Protein AF-A0A923VUP8-F1 (afdb_monomer_lite)

Sequence (63 aa):
MNKYLKESVLWAFIALPYVYIATIWSRLPEKIPTHFNLDGVANNWSSKTTFLFILGILGIGIY

Foldseek 3Di:
DDPVVVVVVLVCVLCVVVVVCVVCVVVDDQWDQDDADPVRHRPDIDGSVVVVVVSVCVCPPVD

Structure (mmCIF, N/CA/C/O backbone):
data_AF-A0A923VUP8-F1
#
_entry.id   AF-A0A923VUP8-F1
#
loop_
_atom_site.group_PDB
_atom_site.id
_atom_site.type_symbol
_atom_site.label_atom_id
_atom_site.label_alt_id
_atom_site.label_comp_id
_atom_site.label_asym_id
_atom_site.label_entity_id
_atom_site.label_seq_id
_atom_site.pdbx_PDB_ins_code
_atom_site.Cartn_x
_atom_site.Cartn_y
_atom_site.Cartn_z
_atom_site.occupancy
_atom_site.B_iso_or_equiv
_atom_site.auth_seq_id
_atom_site.auth_comp_id
_atom_site.auth_asym_id
_atom_site.auth_atom_id
_atom_site.pdbx_PDB_model_num
ATOM 1 N N . MET A 1 1 ? -28.393 3.644 12.894 1.00 72.31 1 MET A N 1
ATOM 2 C CA . MET A 1 1 ? -27.392 2.565 12.730 1.00 72.31 1 MET A CA 1
ATOM 3 C C . MET A 1 1 ? -26.592 2.451 14.021 1.00 72.31 1 MET A C 1
ATOM 5 O O . MET A 1 1 ? -26.254 3.489 14.576 1.00 72.31 1 MET A O 1
ATOM 9 N N . ASN A 1 2 ? -26.353 1.239 14.535 1.00 92.75 2 ASN A N 1
ATOM 10 C CA . ASN A 1 2 ? -25.560 1.031 15.756 1.00 92.75 2 ASN A CA 1
ATOM 11 C C . ASN A 1 2 ? -24.153 1.637 15.566 1.00 92.75 2 ASN A C 1
ATOM 13 O O . ASN A 1 2 ? -23.528 1.382 14.537 1.00 92.75 2 ASN A O 1
ATOM 17 N N . LYS A 1 3 ? -23.668 2.433 16.532 1.00 90.44 3 LYS A N 1
ATOM 18 C CA . LYS A 1 3 ? -22.327 3.043 16.499 1.00 90.44 3 LYS A CA 1
ATOM 19 C C . LYS A 1 3 ? -21.256 1.994 16.201 1.00 90.44 3 LYS A C 1
ATOM 21 O O . LYS A 1 3 ? -20.477 2.177 15.278 1.00 90.44 3 LYS A O 1
ATOM 26 N N . TYR A 1 4 ? -21.287 0.867 16.908 1.00 94.12 4 TYR A N 1
ATOM 27 C CA . TYR A 1 4 ? -20.320 -0.214 16.718 1.00 94.12 4 TYR A CA 1
ATOM 28 C C . TYR A 1 4 ? -20.387 -0.808 15.312 1.00 94.12 4 TYR A C 1
ATOM 30 O O . TYR A 1 4 ? -19.353 -1.046 14.708 1.00 94.12 4 TYR A O 1
ATOM 38 N N . LEU A 1 5 ? -21.592 -0.958 14.750 1.00 94.81 5 LEU A N 1
ATOM 39 C CA . LEU A 1 5 ? -21.757 -1.439 13.378 1.00 94.81 5 LEU A CA 1
ATOM 40 C C . LEU A 1 5 ? -21.142 -0.467 12.361 1.00 94.81 5 LEU A C 1
ATOM 42 O O . LEU A 1 5 ? -20.465 -0.906 11.438 1.00 94.81 5 LEU A O 1
ATOM 46 N N . LYS A 1 6 ? -21.348 0.845 12.537 1.00 91.81 6 LYS A N 1
ATOM 47 C CA . LYS A 1 6 ? -20.749 1.867 11.666 1.00 91.81 6 LYS A CA 1
ATOM 48 C C . LYS A 1 6 ? -19.220 1.810 11.717 1.00 91.81 6 LYS A C 1
ATOM 50 O O . LYS A 1 6 ? -18.592 1.773 10.664 1.00 91.81 6 LYS A O 1
ATOM 55 N N . GLU A 1 7 ? -18.643 1.762 12.917 1.00 93.56 7 GLU A N 1
ATOM 56 C CA . GLU A 1 7 ? -17.188 1.675 13.095 1.00 93.56 7 GLU A CA 1
ATOM 57 C C . GLU A 1 7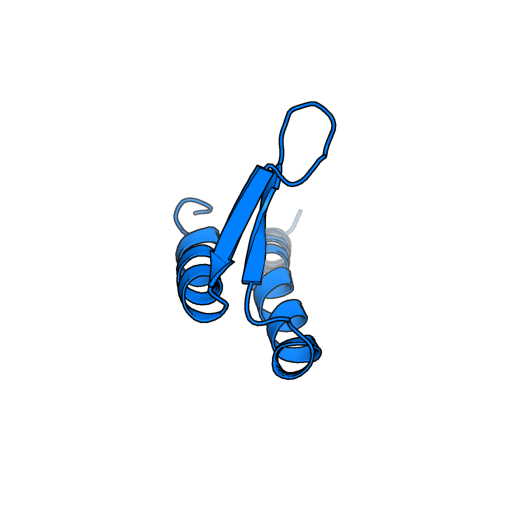 ? -16.623 0.385 12.487 1.00 93.56 7 GLU A C 1
ATOM 59 O O . GLU A 1 7 ? -15.642 0.429 11.752 1.00 93.56 7 GLU A O 1
ATOM 64 N N . SER A 1 8 ? -17.266 -0.765 12.715 1.00 94.12 8 SER A N 1
ATOM 65 C CA . SER A 1 8 ? -16.830 -2.039 12.131 1.00 94.12 8 SER A CA 1
ATOM 66 C C . SER A 1 8 ? -16.827 -2.014 10.602 1.00 94.12 8 SER A C 1
ATOM 68 O O . SER A 1 8 ? -15.909 -2.554 9.990 1.00 94.12 8 SER A O 1
ATOM 70 N N . VAL A 1 9 ? -17.818 -1.367 9.978 1.00 93.69 9 VAL A N 1
ATOM 71 C CA . VAL A 1 9 ? -17.856 -1.200 8.518 1.00 93.69 9 VAL A CA 1
ATOM 72 C C . VAL A 1 9 ? -16.689 -0.332 8.040 1.00 93.69 9 VAL A C 1
ATOM 74 O O . VAL A 1 9 ? -16.014 -0.717 7.089 1.00 93.69 9 VAL A O 1
ATOM 77 N N . LEU A 1 10 ? -16.398 0.788 8.710 1.00 91.31 10 LEU A N 1
ATOM 78 C CA . LEU A 1 10 ? -15.262 1.652 8.357 1.00 91.31 10 LEU A CA 1
ATOM 79 C C . LEU A 1 10 ? -13.924 0.910 8.472 1.00 91.31 10 LEU A C 1
ATOM 81 O O . LEU A 1 10 ? -13.125 0.938 7.537 1.00 91.31 10 LEU A O 1
ATOM 85 N N . TRP A 1 11 ? -13.711 0.172 9.563 1.00 91.88 11 TRP A N 1
ATOM 86 C CA . TRP A 1 11 ? -12.511 -0.648 9.741 1.00 91.88 11 TRP A CA 1
ATOM 87 C C . TRP A 1 11 ? -12.380 -1.744 8.683 1.00 91.88 11 TRP A C 1
ATOM 89 O O . TRP A 1 11 ? -11.280 -1.974 8.182 1.00 91.88 11 TRP A O 1
ATOM 99 N N . ALA A 1 12 ? -13.483 -2.391 8.296 1.00 93.50 12 ALA A N 1
ATOM 100 C CA . ALA A 1 12 ? -13.472 -3.375 7.218 1.00 93.50 12 ALA A CA 1
ATOM 101 C C . ALA A 1 12 ? -13.069 -2.742 5.876 1.00 93.50 12 ALA A C 1
ATOM 103 O O . ALA A 1 12 ? -12.246 -3.314 5.162 1.00 93.50 12 ALA A O 1
ATOM 104 N N . PHE A 1 13 ? -13.584 -1.549 5.557 1.00 91.38 13 PHE A N 1
ATOM 105 C CA . PHE A 1 13 ? -13.196 -0.806 4.354 1.00 91.38 13 PHE A CA 1
ATOM 106 C C . PHE A 1 13 ? -11.717 -0.415 4.351 1.00 91.38 13 PHE A C 1
ATOM 108 O O . PHE A 1 13 ? -11.064 -0.560 3.320 1.00 91.38 13 PHE A O 1
ATOM 115 N N . ILE A 1 14 ? -11.178 0.028 5.493 1.00 90.38 14 ILE A N 1
ATOM 116 C CA . ILE A 1 14 ? -9.748 0.332 5.630 1.00 90.38 14 ILE A CA 1
ATOM 117 C C . ILE A 1 14 ? -8.921 -0.942 5.432 1.00 90.38 14 ILE A C 1
ATOM 119 O O . ILE A 1 14 ? -7.961 -0.920 4.676 1.00 90.38 14 ILE A O 1
ATOM 123 N N . ALA A 1 15 ? -9.293 -2.063 6.058 1.00 92.12 15 ALA A N 1
ATOM 124 C CA . ALA A 1 15 ? -8.520 -3.307 6.016 1.00 92.12 15 ALA A CA 1
ATOM 125 C C . ALA A 1 15 ? -8.546 -4.019 4.648 1.00 92.12 15 ALA A C 1
ATOM 127 O O . ALA A 1 15 ? -7.567 -4.668 4.268 1.00 92.12 15 ALA A O 1
ATOM 128 N N . LEU A 1 16 ? -9.649 -3.906 3.903 1.00 93.81 16 LEU A N 1
ATOM 129 C CA . LEU A 1 16 ? -9.889 -4.621 2.645 1.00 93.81 16 LEU A CA 1
ATOM 130 C C . LEU A 1 16 ? -8.745 -4.519 1.614 1.00 93.81 16 LEU A C 1
ATOM 132 O O . LEU A 1 16 ? -8.299 -5.574 1.149 1.00 93.81 16 LEU A O 1
ATOM 136 N N . PRO A 1 17 ? -8.220 -3.328 1.253 1.00 91.62 17 PRO A N 1
ATOM 137 C CA . PRO A 1 17 ? -7.114 -3.226 0.300 1.00 91.62 17 PRO A CA 1
ATOM 138 C C . PRO A 1 17 ? -5.840 -3.930 0.787 1.00 91.62 17 PRO A C 1
ATOM 140 O O . PRO A 1 17 ? -5.159 -4.570 -0.013 1.00 91.62 17 PRO A O 1
ATOM 143 N N . TYR A 1 18 ? -5.536 -3.887 2.087 1.00 92.69 18 TYR A N 1
ATOM 144 C CA . TYR A 1 18 ? -4.361 -4.565 2.647 1.00 92.69 18 TYR A CA 1
ATOM 145 C C . TYR A 1 18 ? -4.487 -6.087 2.545 1.00 92.69 18 TYR A C 1
ATOM 147 O O . TYR A 1 18 ? -3.551 -6.756 2.102 1.00 92.69 18 TYR A O 1
ATOM 155 N N . VAL A 1 19 ? -5.659 -6.630 2.899 1.00 95.50 19 VAL A N 1
ATOM 156 C CA . VAL A 1 19 ? -5.939 -8.070 2.788 1.00 95.50 19 VAL A CA 1
ATOM 157 C C . VAL A 1 19 ? -5.826 -8.516 1.334 1.00 95.50 19 VAL A C 1
ATOM 159 O O . VAL A 1 19 ? -5.134 -9.490 1.045 1.00 95.50 19 VAL A O 1
ATOM 162 N N . TYR A 1 20 ? -6.443 -7.781 0.406 1.00 94.44 20 TYR A N 1
ATOM 163 C CA . TYR A 1 20 ? -6.381 -8.104 -1.016 1.00 94.44 20 TYR A CA 1
ATOM 164 C C . TYR A 1 20 ? -4.937 -8.162 -1.528 1.00 94.44 20 TYR A C 1
ATOM 166 O O . TYR A 1 20 ? -4.534 -9.175 -2.105 1.00 94.44 20 TYR A O 1
ATOM 174 N N . ILE A 1 21 ? -4.128 -7.135 -1.255 1.00 93.12 21 ILE A N 1
ATOM 175 C CA . ILE A 1 21 ? -2.728 -7.093 -1.693 1.00 93.12 21 ILE A CA 1
ATOM 176 C C . ILE A 1 21 ? -1.911 -8.238 -1.093 1.00 93.12 21 ILE A C 1
ATOM 178 O O . ILE A 1 21 ? -1.125 -8.852 -1.818 1.00 93.12 21 ILE A O 1
ATOM 182 N N . ALA A 1 22 ? -2.142 -8.599 0.172 1.00 94.38 22 ALA A N 1
ATOM 183 C CA . ALA A 1 22 ? -1.493 -9.756 0.783 1.00 94.38 22 ALA A CA 1
ATOM 184 C C . ALA A 1 22 ? -1.781 -11.062 0.010 1.00 94.38 22 ALA A C 1
ATOM 186 O O . ALA A 1 22 ? -0.869 -11.863 -0.194 1.00 94.38 22 ALA A O 1
ATOM 187 N N . THR A 1 23 ? -3.004 -11.255 -0.507 1.00 97.31 23 THR A N 1
ATOM 188 C CA . THR A 1 23 ? -3.372 -12.466 -1.277 1.00 97.31 23 THR A CA 1
ATOM 189 C C . THR A 1 23 ? -2.752 -12.559 -2.677 1.00 97.31 23 THR A C 1
ATOM 191 O O . THR A 1 23 ? -2.682 -13.647 -3.265 1.00 97.31 23 THR A O 1
ATOM 194 N N . ILE A 1 24 ? -2.302 -11.437 -3.243 1.00 96.25 24 ILE A N 1
ATOM 195 C CA . ILE A 1 24 ? -1.724 -11.387 -4.594 1.00 96.25 24 ILE A CA 1
ATOM 196 C C . ILE A 1 24 ? -0.255 -10.963 -4.611 1.00 96.25 24 ILE A C 1
ATOM 198 O O . ILE A 1 24 ? 0.331 -10.898 -5.687 1.00 96.25 24 ILE A O 1
ATOM 202 N N . TRP A 1 25 ? 0.363 -10.720 -3.452 1.00 94.88 25 TRP A N 1
ATOM 203 C CA . TRP A 1 25 ? 1.694 -10.121 -3.347 1.00 94.88 25 TRP A CA 1
ATOM 204 C C . TRP A 1 25 ? 2.758 -10.831 -4.190 1.00 94.88 25 TRP A C 1
ATOM 206 O O . TRP A 1 25 ? 3.516 -10.180 -4.905 1.00 94.88 25 TRP A O 1
ATOM 216 N N . SER A 1 26 ? 2.798 -12.165 -4.171 1.00 95.69 26 SER A N 1
ATOM 217 C CA . SER A 1 26 ? 3.758 -12.957 -4.957 1.00 95.69 26 SER A CA 1
ATOM 218 C C . SER A 1 26 ? 3.548 -12.857 -6.471 1.00 95.69 26 SER A C 1
ATOM 220 O O . SER A 1 26 ? 4.486 -13.079 -7.228 1.00 95.69 26 SER A O 1
ATOM 222 N N . ARG A 1 27 ? 2.338 -12.498 -6.911 1.00 96.12 27 ARG A N 1
ATOM 223 C CA . ARG A 1 27 ? 1.945 -12.359 -8.321 1.00 96.12 27 ARG A CA 1
ATOM 224 C C . ARG A 1 27 ? 2.066 -10.927 -8.838 1.00 96.12 27 ARG A C 1
ATOM 226 O O . ARG A 1 27 ? 1.925 -10.708 -10.037 1.00 96.12 27 ARG A O 1
ATOM 233 N N . LEU A 1 28 ? 2.306 -9.954 -7.956 1.00 94.69 28 LEU A N 1
ATOM 234 C CA . LEU A 1 28 ? 2.471 -8.565 -8.365 1.00 94.69 28 LEU A CA 1
ATOM 235 C C . LEU A 1 28 ? 3.782 -8.374 -9.139 1.00 94.69 28 LEU A C 1
ATOM 237 O O . LEU A 1 28 ? 4.827 -8.836 -8.661 1.00 94.69 28 LEU A O 1
ATOM 241 N N . PRO A 1 29 ? 3.743 -7.646 -10.271 1.00 95.44 29 PRO A N 1
ATOM 242 C CA . PRO A 1 29 ? 4.938 -7.277 -11.016 1.00 95.44 29 PRO A CA 1
ATOM 243 C C . PRO A 1 29 ? 5.821 -6.317 -10.208 1.00 95.44 29 PRO A C 1
ATOM 245 O O . PRO A 1 29 ? 5.360 -5.636 -9.292 1.00 95.44 29 PRO A O 1
ATOM 248 N N . GLU A 1 30 ? 7.091 -6.207 -10.599 1.00 95.81 30 GLU A N 1
ATOM 249 C CA . GLU A 1 30 ? 8.046 -5.283 -9.967 1.00 95.81 30 GLU A CA 1
ATOM 250 C C . GLU A 1 30 ? 7.673 -3.802 -10.145 1.00 95.81 30 GLU A C 1
ATOM 252 O O . GLU A 1 30 ? 8.033 -2.964 -9.316 1.00 95.81 30 GLU A O 1
ATOM 257 N N . LYS A 1 31 ? 6.924 -3.475 -11.207 1.00 96.12 31 LYS A N 1
ATOM 258 C CA . LYS A 1 31 ? 6.384 -2.136 -11.471 1.00 96.12 31 LYS A CA 1
ATOM 259 C C . LYS A 1 31 ? 4.861 -2.170 -11.500 1.00 96.12 31 LYS A C 1
ATOM 261 O O . LYS A 1 31 ? 4.275 -2.903 -12.293 1.00 96.12 31 LYS A O 1
ATOM 266 N N . ILE A 1 32 ? 4.238 -1.340 -10.672 1.00 95.50 32 ILE A N 1
ATOM 267 C CA . ILE A 1 32 ? 2.787 -1.272 -10.473 1.00 95.50 32 ILE A CA 1
ATOM 268 C C . ILE A 1 32 ? 2.305 0.112 -10.928 1.00 95.50 32 ILE A C 1
ATOM 270 O O . ILE A 1 32 ? 2.921 1.106 -10.539 1.00 95.50 32 ILE A O 1
ATOM 274 N N . PRO A 1 33 ? 1.250 0.214 -11.756 1.00 95.44 33 PRO A N 1
ATOM 275 C CA . PRO A 1 33 ? 0.676 1.504 -12.121 1.00 95.44 33 PRO A CA 1
ATOM 276 C C . PRO A 1 33 ? 0.059 2.162 -10.883 1.00 95.44 33 PRO A C 1
ATOM 278 O O . PRO A 1 33 ? -0.760 1.557 -10.193 1.00 95.44 33 PRO A O 1
ATOM 281 N N . THR A 1 34 ? 0.469 3.391 -10.589 1.00 94.12 34 THR A N 1
ATOM 282 C CA . THR A 1 34 ? 0.037 4.132 -9.389 1.00 94.12 34 THR A CA 1
ATOM 283 C C . THR A 1 34 ? -0.598 5.477 -9.711 1.00 94.12 34 THR A C 1
ATOM 285 O O . THR A 1 34 ? -1.180 6.099 -8.827 1.00 94.12 34 THR A O 1
ATOM 288 N N . HIS A 1 35 ? -0.540 5.911 -10.971 1.00 95.00 35 HIS A N 1
ATOM 289 C CA . HIS A 1 35 ? -1.246 7.086 -11.460 1.00 95.00 35 HIS A CA 1
AT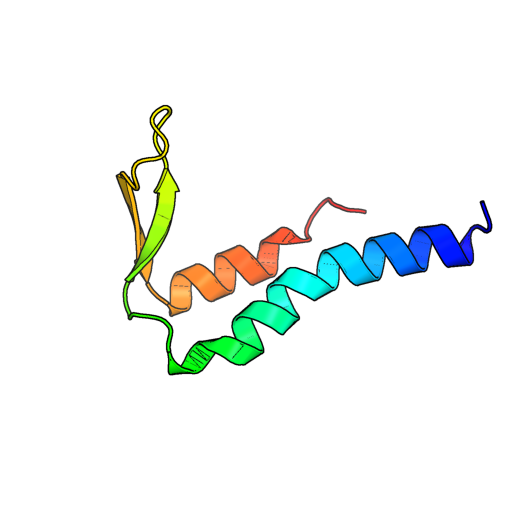OM 290 C C . HIS A 1 35 ? -1.852 6.791 -12.832 1.00 95.00 35 HIS A C 1
ATOM 292 O O . HIS A 1 35 ? -1.228 6.143 -13.679 1.00 95.00 35 HIS A O 1
ATOM 298 N N . PHE A 1 36 ? -3.061 7.299 -13.043 1.00 96.88 36 PHE A N 1
ATOM 299 C CA . PHE A 1 36 ? -3.822 7.152 -14.275 1.00 96.88 36 PHE A CA 1
ATOM 300 C C . PHE A 1 36 ? -4.213 8.543 -14.774 1.00 96.88 36 PHE A C 1
ATOM 302 O O . PHE A 1 36 ? -4.513 9.433 -13.976 1.00 96.88 36 PHE A O 1
ATOM 309 N N . ASN A 1 37 ? -4.158 8.753 -16.087 1.00 97.38 37 ASN A N 1
ATOM 310 C CA . ASN A 1 37 ? -4.638 9.987 -16.699 1.00 97.38 37 ASN A CA 1
ATOM 311 C C . ASN A 1 37 ? -6.183 10.033 -16.710 1.00 97.38 37 ASN A C 1
ATOM 313 O O . ASN A 1 37 ? -6.852 9.108 -16.247 1.00 97.38 37 ASN A O 1
ATOM 317 N N . LEU A 1 38 ? -6.753 11.110 -17.256 1.00 97.75 38 LEU A N 1
ATOM 318 C CA . LEU A 1 38 ? -8.211 11.280 -17.337 1.00 97.75 38 LEU A CA 1
ATOM 319 C C . LEU A 1 38 ? -8.900 10.237 -18.234 1.00 9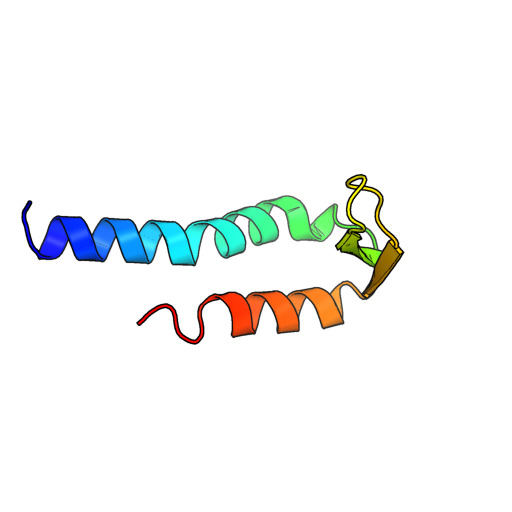7.75 38 LEU A C 1
ATOM 321 O O . LEU A 1 38 ? -10.083 9.972 -18.049 1.00 97.75 38 LEU A O 1
ATOM 325 N N . ASP A 1 39 ? -8.155 9.607 -19.143 1.00 97.81 39 ASP A N 1
ATOM 326 C CA . ASP A 1 39 ? -8.641 8.530 -20.012 1.00 97.81 39 ASP A CA 1
ATOM 327 C C . ASP A 1 39 ? -8.555 7.143 -19.344 1.00 97.81 39 ASP A C 1
ATOM 329 O O . ASP A 1 39 ? -8.853 6.126 -19.968 1.00 97.81 39 ASP A O 1
ATOM 333 N N . GLY A 1 40 ? -8.108 7.069 -18.084 1.00 96.44 40 GLY A N 1
ATOM 334 C CA . GLY A 1 40 ? -7.923 5.811 -17.359 1.00 96.44 40 GLY A CA 1
ATOM 335 C C . GLY A 1 40 ? -6.696 5.007 -17.803 1.00 96.44 40 GLY A C 1
ATOM 336 O O . GLY A 1 40 ? -6.563 3.835 -17.450 1.00 96.44 40 GLY A O 1
ATOM 337 N N . VAL A 1 41 ? -5.779 5.615 -18.556 1.00 98.00 41 VAL A N 1
ATOM 338 C CA . VAL A 1 41 ? -4.517 5.000 -18.979 1.00 98.00 41 VAL A CA 1
ATOM 339 C C . VAL A 1 41 ? -3.451 5.263 -17.924 1.00 98.00 41 VAL A C 1
ATOM 341 O O . VAL A 1 41 ? -3.238 6.401 -17.499 1.00 98.00 41 VAL A O 1
ATOM 344 N N . ALA A 1 42 ? -2.752 4.206 -17.508 1.00 97.19 42 ALA A N 1
ATOM 345 C CA . ALA A 1 42 ? -1.610 4.342 -16.614 1.00 97.19 42 ALA A CA 1
ATOM 346 C C . ALA A 1 42 ? -0.540 5.228 -17.269 1.00 97.19 42 ALA A C 1
ATOM 348 O O . ALA A 1 42 ? -0.096 4.949 -18.382 1.00 97.19 42 ALA A O 1
ATOM 349 N N . ASN A 1 43 ? -0.128 6.290 -16.579 1.00 96.94 43 ASN A N 1
ATOM 350 C CA . ASN A 1 43 ? 0.917 7.209 -17.043 1.00 96.94 43 ASN A CA 1
ATOM 351 C C . ASN A 1 43 ? 2.025 7.427 -16.000 1.00 96.94 43 ASN A C 1
ATOM 353 O O . ASN A 1 43 ? 2.983 8.147 -16.275 1.00 96.94 43 ASN A O 1
ATOM 357 N N . ASN A 1 44 ? 1.919 6.796 -14.825 1.00 96.19 44 ASN A N 1
ATOM 358 C CA . ASN A 1 44 ? 3.019 6.679 -13.878 1.00 96.19 44 ASN A CA 1
ATOM 359 C C . ASN A 1 44 ? 2.994 5.325 -13.156 1.00 96.19 44 ASN A C 1
ATOM 361 O O . ASN A 1 44 ? 1.933 4.743 -12.908 1.00 96.19 44 ASN A O 1
ATOM 365 N N . TRP A 1 45 ? 4.182 4.847 -12.791 1.00 96.69 45 TRP A N 1
ATOM 366 C CA . TRP A 1 45 ? 4.392 3.545 -12.168 1.00 96.69 45 TRP A CA 1
ATOM 367 C C . TRP A 1 45 ? 5.326 3.674 -10.975 1.00 96.69 45 TRP A C 1
ATOM 369 O O . TRP A 1 45 ? 6.238 4.498 -10.949 1.00 96.69 45 TRP A O 1
ATOM 379 N N . SER A 1 46 ? 5.138 2.804 -9.996 1.00 95.88 46 SER A N 1
ATOM 380 C CA . SER A 1 46 ? 5.983 2.719 -8.812 1.00 95.88 46 SER A CA 1
ATOM 381 C C . SER A 1 46 ? 6.570 1.324 -8.669 1.00 95.88 46 SER A C 1
ATOM 383 O O . SER A 1 46 ? 6.008 0.346 -9.164 1.00 95.88 46 SER A O 1
ATOM 385 N N . SER A 1 47 ? 7.713 1.228 -7.988 1.00 96.94 47 SER A N 1
ATOM 386 C CA . SER A 1 47 ? 8.246 -0.075 -7.591 1.00 96.94 47 SER A CA 1
ATOM 387 C C . SER A 1 47 ? 7.283 -0.772 -6.626 1.00 96.94 47 SER A C 1
ATOM 389 O O . SER A 1 47 ? 6.541 -0.110 -5.894 1.00 96.94 47 SER A O 1
ATOM 391 N N . LYS A 1 48 ? 7.334 -2.102 -6.572 1.00 94.38 48 LYS A N 1
ATOM 392 C CA . LYS A 1 48 ? 6.581 -2.913 -5.607 1.00 94.38 48 LYS A CA 1
ATOM 393 C C . LYS A 1 48 ? 6.804 -2.473 -4.151 1.00 94.38 48 LYS A C 1
ATOM 395 O O . LYS A 1 48 ? 5.855 -2.413 -3.373 1.00 94.38 48 LYS A O 1
ATOM 400 N N . THR A 1 49 ? 8.027 -2.069 -3.803 1.00 93.62 49 THR A N 1
ATOM 401 C CA . THR A 1 49 ? 8.362 -1.523 -2.477 1.00 93.62 49 THR A CA 1
ATOM 402 C C . THR A 1 49 ? 7.749 -0.140 -2.250 1.00 93.62 49 THR A C 1
ATOM 404 O O . THR A 1 49 ? 7.153 0.106 -1.207 1.00 93.62 49 THR A O 1
ATOM 407 N N . THR A 1 50 ? 7.834 0.766 -3.229 1.00 94.50 50 THR A N 1
ATOM 408 C CA . THR A 1 50 ? 7.197 2.095 -3.156 1.00 94.50 50 THR A CA 1
ATOM 409 C C . THR A 1 50 ? 5.680 1.978 -3.008 1.00 94.50 50 THR A C 1
ATOM 411 O O . THR A 1 50 ? 5.077 2.700 -2.219 1.00 94.50 50 THR A O 1
ATOM 414 N N . PHE A 1 51 ? 5.063 1.036 -3.722 1.00 93.19 51 PHE A N 1
ATOM 415 C CA . PHE A 1 51 ? 3.637 0.749 -3.616 1.00 93.19 51 PHE A CA 1
ATOM 416 C C . PHE A 1 51 ? 3.228 0.327 -2.196 1.00 93.19 51 PHE A C 1
ATOM 418 O O . PHE A 1 51 ? 2.186 0.765 -1.713 1.00 93.19 51 PHE A O 1
ATOM 425 N N . LEU A 1 52 ? 4.070 -0.432 -1.484 1.00 91.06 52 LEU A N 1
ATOM 426 C CA . LEU A 1 52 ? 3.826 -0.786 -0.081 1.00 91.06 52 LEU A CA 1
ATOM 427 C C . LEU A 1 52 ? 3.747 0.455 0.824 1.00 91.06 52 LEU A C 1
ATOM 429 O O . LEU A 1 52 ? 2.874 0.526 1.686 1.00 91.06 52 LEU A O 1
ATOM 433 N N . PHE A 1 53 ? 4.609 1.453 0.608 1.00 91.69 53 PHE A N 1
ATOM 434 C CA . PHE A 1 53 ? 4.557 2.712 1.360 1.00 91.69 53 PHE A CA 1
ATOM 435 C C . PHE A 1 53 ? 3.287 3.514 1.059 1.00 91.69 53 PHE A C 1
ATOM 437 O O . PHE A 1 53 ? 2.665 4.026 1.987 1.00 91.69 53 PHE A O 1
ATOM 444 N N . ILE A 1 54 ? 2.870 3.573 -0.211 1.00 90.44 54 ILE A N 1
ATOM 445 C CA . ILE A 1 54 ? 1.615 4.226 -0.622 1.00 90.44 54 ILE A CA 1
ATOM 446 C C . ILE A 1 54 ? 0.415 3.563 0.069 1.00 90.44 54 ILE A C 1
ATOM 448 O O . ILE A 1 54 ? -0.440 4.254 0.618 1.00 90.44 54 ILE A O 1
ATOM 452 N N . LEU A 1 55 ? 0.372 2.227 0.109 1.00 88.62 55 LEU A N 1
ATOM 453 C CA . LEU A 1 55 ? -0.659 1.497 0.851 1.00 88.62 55 LEU A CA 1
ATOM 454 C C . LEU A 1 55 ? -0.596 1.788 2.353 1.00 88.62 55 LEU A C 1
ATOM 456 O O . LEU A 1 55 ? -1.635 1.994 2.974 1.00 88.62 55 LEU A O 1
ATOM 460 N N . GLY A 1 56 ? 0.602 1.838 2.940 1.00 88.19 56 GLY A N 1
ATOM 461 C CA . GLY A 1 56 ? 0.793 2.116 4.366 1.00 88.19 56 GLY A CA 1
ATOM 462 C C . GLY A 1 56 ? 0.198 3.453 4.815 1.00 88.19 56 GLY A C 1
ATOM 463 O O . GLY A 1 56 ? -0.295 3.547 5.935 1.00 88.19 56 GLY A O 1
ATOM 464 N N . ILE A 1 57 ? 0.180 4.456 3.933 1.00 88.25 57 ILE A N 1
ATOM 465 C CA . ILE A 1 57 ? -0.376 5.785 4.228 1.00 88.25 57 ILE A CA 1
ATOM 466 C C . ILE A 1 57 ? -1.824 5.982 3.756 1.00 88.25 57 ILE A C 1
ATOM 468 O O . ILE A 1 57 ? -2.432 6.984 4.108 1.00 88.25 57 ILE A O 1
ATOM 472 N N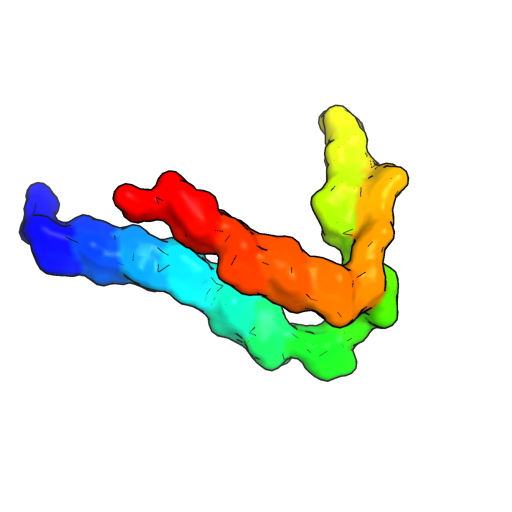 . LEU A 1 58 ? -2.398 5.050 2.987 1.00 83.62 58 LEU A N 1
ATOM 473 C CA . LEU A 1 58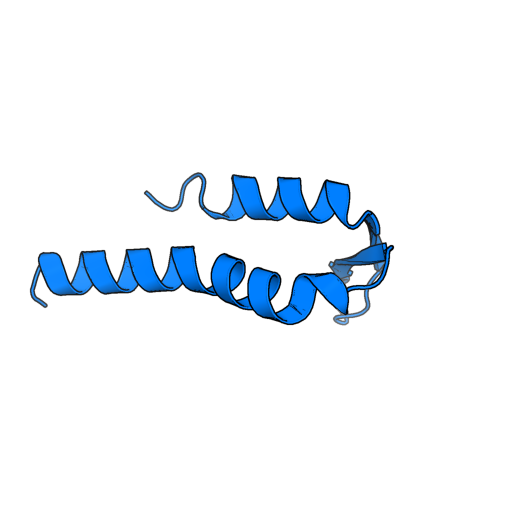 ? -3.730 5.193 2.377 1.00 83.62 58 LEU A CA 1
ATOM 474 C C . LEU A 1 58 ? -4.859 5.405 3.404 1.00 83.62 58 LEU A C 1
ATOM 476 O O . LEU A 1 58 ? -5.826 6.105 3.120 1.00 83.62 58 LEU A O 1
ATOM 480 N N . GLY A 1 59 ? -4.742 4.808 4.591 1.00 76.69 59 GLY A N 1
ATOM 481 C CA . GLY A 1 59 ? -5.710 4.976 5.680 1.00 76.69 59 GLY A CA 1
ATOM 482 C C . GLY A 1 59 ? -5.502 6.234 6.529 1.00 76.69 59 GLY A C 1
ATOM 483 O O . GLY A 1 59 ? -6.328 6.522 7.395 1.00 76.69 59 GLY A O 1
ATOM 484 N N . ILE A 1 60 ? -4.411 6.978 6.316 1.00 80.88 60 ILE A N 1
ATOM 485 C CA . ILE A 1 60 ? -4.107 8.184 7.091 1.00 80.88 60 ILE A CA 1
ATOM 486 C C . ILE A 1 60 ? -5.098 9.283 6.690 1.00 80.88 60 ILE A C 1
ATOM 488 O O . ILE A 1 60 ? -5.169 9.672 5.527 1.00 80.88 60 ILE A O 1
ATOM 492 N N . GLY A 1 61 ? -5.863 9.785 7.663 1.00 73.00 61 GLY A N 1
ATOM 493 C CA . G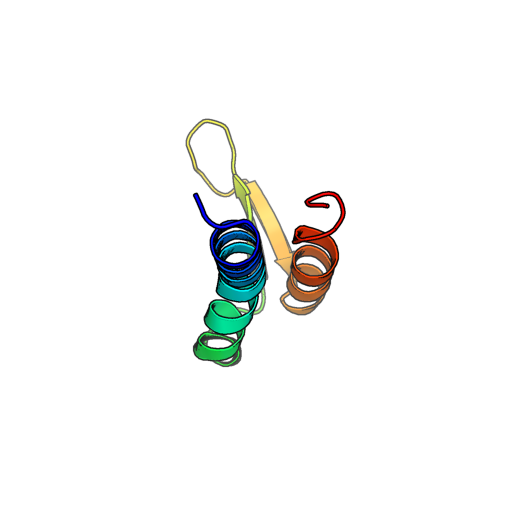LY A 1 61 ? -6.874 10.831 7.465 1.00 73.00 61 GLY A CA 1
ATOM 494 C C . GLY A 1 61 ? -8.304 10.329 7.230 1.00 73.00 61 GLY A C 1
ATOM 495 O O . GLY A 1 61 ? -9.194 11.151 7.027 1.00 73.00 61 GLY A O 1
ATOM 496 N N . ILE A 1 62 ? -8.549 9.010 7.271 1.00 73.31 62 ILE A N 1
ATOM 497 C CA . ILE A 1 62 ? -9.912 8.430 7.238 1.00 73.31 62 ILE A CA 1
ATOM 498 C C . ILE A 1 62 ? -10.609 8.500 8.617 1.00 73.31 62 ILE A C 1
ATOM 500 O O . ILE A 1 62 ? -11.819 8.295 8.722 1.00 73.31 62 ILE A O 1
ATOM 504 N N . TYR A 1 63 ? -9.875 8.871 9.664 1.00 64.81 63 TYR A N 1
ATOM 505 C CA . TYR A 1 63 ? -10.368 9.160 11.009 1.00 64.81 63 TYR A CA 1
ATOM 506 C C . TYR A 1 63 ? -9.558 10.321 11.593 1.00 64.81 63 TYR A C 1
ATOM 508 O O . TYR A 1 63 ? -10.142 11.121 12.355 1.00 64.81 63 TYR A O 1
#

Radius of gyration: 14.67 Å; chains: 1; bounding box: 36×24×37 Å

pLDDT: mean 92.01, std 6.74, range [64.81, 98.0]

Secondary structure (DSSP, 8-state):
--HHHHHHHHHHHHHHHHHHHHHHGGGS-SEEEEEE-TTS-EEEEEEHHHHHHHHHHHTTT--